Protein AF-A0A4R4ZKC3-F1 (afdb_monomer_lite)

Foldseek 3Di:
DQDVVVVVVLCVVLVQALVSLCVQLDDVCSVCVVVVNCPSLVVSLPPLRSNSQCCCAASVQHWDFPVSGPCPSCVVVQQWDDDPRTIGGPHHDHHDDD

Structure (mmCIF, N/CA/C/O backbone):
data_AF-A0A4R4ZKC3-F1
#
_entry.id   AF-A0A4R4ZKC3-F1
#
loop_
_atom_site.group_PDB
_atom_site.id
_atom_site.type_symbol
_atom_site.label_atom_id
_atom_site.label_alt_id
_atom_site.label_comp_id
_atom_site.label_asym_id
_atom_site.label_entity_id
_atom_site.label_seq_id
_atom_site.pdbx_PDB_ins_code
_atom_site.Cartn_x
_atom_site.Cartn_y
_atom_site.Cartn_z
_atom_site.occupancy
_atom_site.B_iso_or_equiv
_atom_site.auth_seq_id
_atom_site.auth_comp_id
_atom_site.auth_asym_id
_atom_site.auth_atom_id
_atom_site.pdbx_PDB_model_num
ATOM 1 N N . MET A 1 1 ? -15.388 -17.495 3.035 1.00 61.38 1 MET A N 1
ATOM 2 C CA . MET A 1 1 ? -13.996 -17.394 2.547 1.00 61.38 1 MET A CA 1
ATOM 3 C C . MET A 1 1 ? -13.845 -16.037 1.887 1.00 61.38 1 MET A C 1
ATOM 5 O O . MET A 1 1 ? -14.790 -15.651 1.205 1.00 61.38 1 MET A O 1
ATOM 9 N N . PRO A 1 2 ? -12.752 -15.300 2.125 1.00 78.38 2 PRO A N 1
ATOM 10 C CA . PRO A 1 2 ? -12.535 -14.017 1.463 1.00 78.38 2 PRO A CA 1
ATOM 11 C C . PRO A 1 2 ? -12.509 -14.174 -0.061 1.00 78.38 2 PRO A C 1
ATOM 13 O O . PRO A 1 2 ? -11.978 -15.157 -0.578 1.00 78.38 2 PRO A O 1
ATOM 16 N N . ASP A 1 3 ? -13.102 -13.218 -0.779 1.00 88.56 3 ASP A N 1
ATOM 17 C CA . ASP A 1 3 ? -13.127 -13.220 -2.243 1.00 88.56 3 ASP A CA 1
ATOM 18 C C . ASP A 1 3 ? -11.854 -12.566 -2.787 1.00 88.56 3 ASP A C 1
ATOM 20 O O . ASP A 1 3 ? -11.794 -11.355 -3.008 1.00 88.56 3 ASP A O 1
ATOM 24 N N . LEU A 1 4 ? -10.820 -13.378 -3.017 1.00 93.81 4 LEU A N 1
ATOM 25 C CA . LEU A 1 4 ? -9.533 -12.900 -3.535 1.00 93.81 4 LEU A CA 1
ATOM 26 C C . LEU A 1 4 ? -9.640 -12.223 -4.912 1.00 93.81 4 LEU A C 1
ATOM 28 O O . LEU A 1 4 ? -8.726 -11.495 -5.298 1.00 93.81 4 LEU A O 1
ATOM 32 N N . ARG A 1 5 ? -10.748 -12.393 -5.650 1.00 96.25 5 ARG A N 1
ATOM 33 C CA . ARG A 1 5 ? -10.978 -11.636 -6.892 1.00 96.25 5 ARG A CA 1
ATOM 34 C C . ARG A 1 5 ? -11.147 -10.145 -6.623 1.00 96.25 5 ARG A C 1
ATOM 36 O O . ARG A 1 5 ? -10.566 -9.355 -7.356 1.00 96.25 5 ARG A O 1
ATOM 43 N N . ARG A 1 6 ? -11.833 -9.766 -5.541 1.00 96.06 6 ARG A N 1
ATOM 44 C CA . ARG A 1 6 ? -11.978 -8.357 -5.144 1.00 96.06 6 ARG A CA 1
ATOM 45 C C . ARG A 1 6 ? -10.655 -7.750 -4.700 1.00 96.06 6 ARG A C 1
ATOM 47 O O . ARG A 1 6 ? -10.325 -6.639 -5.093 1.00 96.06 6 ARG A O 1
ATOM 54 N N . VAL A 1 7 ? -9.852 -8.517 -3.958 1.00 96.88 7 VAL A N 1
ATOM 55 C CA . VAL A 1 7 ? -8.474 -8.125 -3.621 1.00 96.88 7 VAL A CA 1
ATOM 56 C C . VAL A 1 7 ? -7.675 -7.873 -4.898 1.00 96.88 7 VAL A C 1
ATOM 58 O O . VAL A 1 7 ? -7.049 -6.828 -5.036 1.00 96.88 7 VAL A O 1
ATOM 61 N N . ARG A 1 8 ? -7.731 -8.796 -5.864 1.00 96.31 8 ARG A N 1
ATOM 62 C CA . ARG A 1 8 ? -7.050 -8.634 -7.151 1.00 96.31 8 ARG A CA 1
ATOM 63 C C . ARG A 1 8 ? -7.528 -7.387 -7.901 1.00 96.31 8 ARG A C 1
ATOM 65 O O . ARG A 1 8 ? -6.696 -6.650 -8.418 1.00 96.31 8 ARG A O 1
ATOM 72 N N . GLU A 1 9 ? -8.835 -7.153 -7.972 1.00 97.19 9 GLU A N 1
ATOM 73 C CA . GLU A 1 9 ? -9.423 -5.968 -8.609 1.00 97.19 9 GLU A CA 1
ATOM 74 C C . GLU A 1 9 ? -8.960 -4.669 -7.942 1.00 97.19 9 GLU A C 1
ATOM 76 O O . GLU A 1 9 ? -8.586 -3.737 -8.647 1.00 97.19 9 GLU A O 1
ATOM 81 N N . LEU A 1 10 ? -8.899 -4.629 -6.607 1.00 97.69 10 LEU A N 1
ATOM 82 C CA . LEU A 1 10 ? -8.373 -3.494 -5.847 1.00 97.69 10 LEU A CA 1
ATOM 83 C C . LEU A 1 10 ? -6.899 -3.239 -6.173 1.00 97.69 10 LEU A C 1
ATOM 85 O O . LEU A 1 10 ? -6.540 -2.115 -6.518 1.00 97.69 10 LEU A O 1
ATOM 89 N N . LEU A 1 11 ? -6.050 -4.269 -6.087 1.00 97.62 11 LEU A N 1
ATOM 90 C CA . LEU A 1 11 ? -4.614 -4.134 -6.353 1.00 97.62 11 LEU A CA 1
ATOM 91 C C . LEU A 1 11 ? -4.365 -3.645 -7.788 1.00 97.62 11 LEU A C 1
ATOM 93 O O . LEU A 1 11 ? -3.589 -2.715 -7.998 1.00 97.62 11 LEU A O 1
ATOM 97 N N . LEU A 1 12 ? -5.069 -4.214 -8.772 1.00 97.12 12 LEU A N 1
ATOM 98 C CA . LEU A 1 12 ? -4.954 -3.799 -10.172 1.00 97.12 12 LEU A CA 1
ATOM 99 C C . LEU A 1 12 ? -5.523 -2.400 -10.421 1.00 97.12 12 LEU A C 1
ATOM 101 O O . LEU A 1 12 ? -4.889 -1.607 -11.112 1.00 97.12 12 LEU A O 1
ATOM 105 N N . GLY A 1 13 ? -6.683 -2.077 -9.847 1.00 97.88 13 GLY A N 1
ATOM 106 C CA . GLY A 1 13 ? -7.311 -0.760 -9.969 1.00 97.88 13 GLY A CA 1
ATOM 107 C C . GLY A 1 13 ? -6.480 0.358 -9.336 1.00 97.88 13 GLY A C 1
ATOM 108 O O . GLY A 1 13 ? -6.498 1.485 -9.819 1.00 97.88 13 GLY A O 1
ATOM 109 N N . ALA A 1 14 ? -5.699 0.036 -8.304 1.00 97.75 14 ALA A N 1
ATOM 110 C CA . ALA A 1 14 ? -4.730 0.940 -7.694 1.00 97.75 14 ALA A CA 1
ATOM 111 C C . ALA A 1 14 ? -3.394 1.022 -8.455 1.00 97.75 14 ALA A C 1
ATOM 113 O O . ALA A 1 14 ? -2.511 1.766 -8.037 1.00 97.75 14 ALA A O 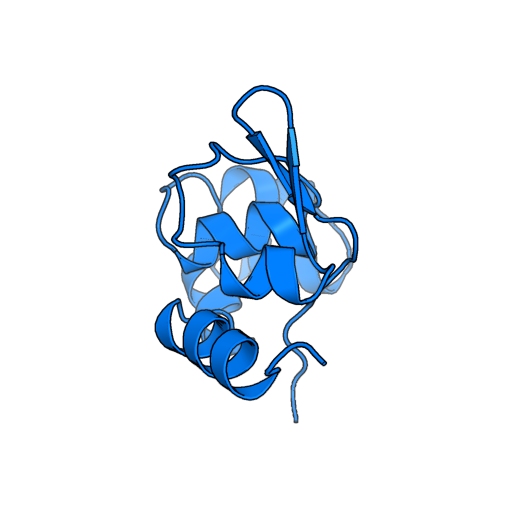1
ATOM 114 N N . GLY A 1 15 ? -3.213 0.255 -9.537 1.00 97.56 15 GLY A N 1
ATOM 115 C CA . GLY A 1 15 ? -1.961 0.197 -10.294 1.00 97.56 15 GLY A CA 1
ATOM 116 C C . GLY A 1 15 ? -0.836 -0.566 -9.588 1.00 97.56 15 GLY A C 1
ATOM 117 O O . GLY A 1 15 ? 0.316 -0.470 -10.012 1.00 97.56 15 GLY A O 1
ATOM 118 N N . TYR A 1 16 ? -1.139 -1.343 -8.541 1.00 97.62 16 TYR A N 1
ATOM 119 C CA . TYR A 1 16 ? -0.165 -2.117 -7.767 1.00 97.62 16 TYR A CA 1
ATOM 120 C C . TYR A 1 16 ? 0.320 -3.348 -8.544 1.00 97.62 16 TYR A C 1
ATOM 122 O O . TYR A 1 16 ? -0.068 -4.491 -8.314 1.00 97.62 16 TYR A O 1
ATOM 130 N N . THR A 1 17 ? 1.162 -3.064 -9.529 1.00 96.06 17 THR A N 1
ATOM 131 C CA . THR A 1 17 ? 1.781 -3.985 -10.482 1.00 96.06 17 THR A CA 1
ATOM 132 C C . THR A 1 17 ? 3.275 -3.689 -10.538 1.00 96.06 17 THR A C 1
ATOM 134 O O . THR A 1 17 ? 3.700 -2.616 -10.111 1.00 96.06 17 THR A O 1
ATOM 137 N N . VAL A 1 18 ? 4.089 -4.588 -11.099 1.00 94.38 18 VAL A N 1
ATOM 138 C CA . VAL A 1 18 ? 5.533 -4.321 -11.231 1.00 94.38 18 VAL A CA 1
ATOM 139 C C . VAL A 1 18 ? 5.790 -3.028 -12.014 1.00 94.38 18 VAL A C 1
ATOM 141 O O . VAL A 1 18 ? 6.584 -2.193 -11.583 1.00 94.38 18 VAL A O 1
ATOM 144 N N . GLY A 1 19 ? 5.074 -2.831 -13.126 1.00 94.25 19 GLY A N 1
ATOM 145 C CA . GLY A 1 19 ? 5.161 -1.616 -13.937 1.00 94.25 19 GLY A CA 1
ATOM 146 C C . GLY A 1 19 ? 4.742 -0.365 -13.166 1.00 94.25 19 GLY A C 1
ATOM 147 O O . GLY A 1 19 ? 5.514 0.586 -13.099 1.00 94.25 19 GLY A O 1
ATOM 148 N N . GLY A 1 20 ? 3.573 -0.393 -12.520 1.00 96.19 20 GLY A N 1
ATOM 149 C CA . GLY A 1 20 ? 3.058 0.761 -11.777 1.00 96.19 20 GLY A CA 1
ATOM 150 C C . GLY A 1 20 ? 3.920 1.141 -10.570 1.00 96.19 20 GLY A C 1
ATOM 151 O O . GLY A 1 20 ? 4.158 2.323 -10.335 1.00 96.19 20 GLY A O 1
ATOM 152 N N . VAL A 1 21 ? 4.468 0.159 -9.843 1.00 96.00 21 VAL A N 1
ATOM 153 C CA . VAL A 1 21 ? 5.413 0.429 -8.747 1.00 96.00 21 VAL A CA 1
ATOM 154 C C . VAL A 1 21 ? 6.715 1.027 -9.288 1.00 96.00 21 VAL A C 1
ATOM 156 O O . VAL A 1 21 ? 7.209 2.007 -8.738 1.00 96.00 21 VAL A O 1
ATOM 159 N N . ARG A 1 22 ? 7.275 0.493 -10.382 1.00 94.44 22 ARG A N 1
ATOM 160 C CA . ARG A 1 22 ? 8.496 1.052 -10.993 1.00 94.44 22 ARG A CA 1
ATOM 161 C C . ARG A 1 22 ? 8.292 2.467 -11.522 1.00 94.44 22 ARG A C 1
ATOM 163 O O . ARG A 1 22 ? 9.194 3.287 -11.382 1.00 94.44 22 ARG A O 1
ATOM 170 N N . GLU A 1 23 ? 7.138 2.748 -12.115 1.00 95.31 23 GLU A N 1
ATOM 171 C CA . GLU A 1 23 ? 6.783 4.086 -12.583 1.00 95.31 23 GLU A CA 1
ATOM 172 C C . GLU A 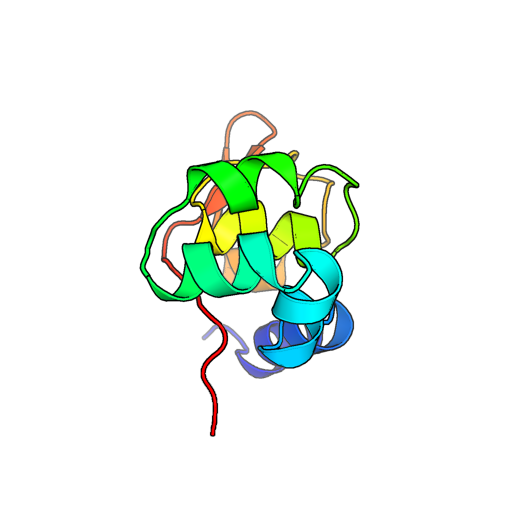1 23 ? 6.682 5.065 -11.408 1.00 95.31 23 GLU A C 1
ATOM 174 O O . GLU A 1 23 ? 7.336 6.106 -11.432 1.00 95.31 23 GLU A O 1
ATOM 179 N N . ALA A 1 24 ? 5.958 4.694 -10.346 1.00 95.88 24 ALA A N 1
ATOM 180 C CA . ALA A 1 24 ? 5.788 5.530 -9.159 1.00 95.88 24 ALA A CA 1
ATOM 181 C C . ALA A 1 24 ? 7.110 5.811 -8.426 1.00 95.88 24 ALA A C 1
ATOM 183 O O . ALA A 1 24 ? 7.348 6.925 -7.968 1.00 95.88 24 ALA A O 1
ATOM 184 N N . LEU A 1 25 ? 7.991 4.812 -8.317 1.00 95.88 25 LEU A N 1
ATOM 185 C CA . LEU A 1 25 ? 9.276 4.955 -7.626 1.00 95.88 25 LEU A CA 1
ATOM 186 C C . LEU A 1 25 ? 10.373 5.574 -8.511 1.00 95.88 25 LEU A C 1
ATOM 188 O O . LEU A 1 25 ? 11.371 6.092 -8.006 1.00 95.88 25 LEU A O 1
ATOM 192 N N . GLY A 1 26 ? 10.228 5.489 -9.832 1.00 95.25 26 GLY A N 1
ATOM 193 C CA . GLY A 1 26 ? 11.294 5.778 -10.782 1.00 95.25 26 GLY A CA 1
ATOM 194 C C . GLY A 1 26 ? 12.422 4.737 -10.762 1.00 95.25 26 GLY A C 1
ATOM 195 O O . GLY A 1 26 ? 12.515 3.861 -9.898 1.00 95.25 26 GLY A O 1
ATOM 196 N N . ALA A 1 27 ? 13.333 4.848 -11.733 1.00 91.50 27 ALA A N 1
ATOM 197 C CA . ALA A 1 27 ? 14.364 3.836 -11.989 1.00 91.50 27 ALA A CA 1
ATOM 198 C C . ALA A 1 27 ? 15.293 3.574 -10.789 1.00 91.50 27 ALA A C 1
ATOM 200 O O . ALA A 1 27 ? 15.651 2.429 -10.518 1.00 91.50 27 ALA A O 1
ATOM 201 N N . VAL A 1 28 ? 15.671 4.626 -10.053 1.00 92.88 28 VAL A N 1
ATOM 202 C CA . VAL A 1 28 ? 16.614 4.511 -8.929 1.00 92.88 28 VAL A CA 1
ATOM 203 C C . VAL A 1 28 ? 15.966 3.812 -7.737 1.00 92.88 28 VAL A C 1
ATOM 205 O O . VAL A 1 28 ? 16.494 2.807 -7.266 1.00 92.88 28 VAL A O 1
ATOM 208 N N . ALA A 1 29 ? 14.825 4.312 -7.250 1.00 93.56 29 ALA A N 1
ATOM 209 C CA . ALA A 1 29 ? 14.187 3.734 -6.072 1.00 93.56 29 ALA A CA 1
ATOM 210 C C . ALA A 1 29 ? 13.532 2.380 -6.374 1.00 93.56 29 ALA A C 1
ATOM 212 O O . ALA A 1 29 ? 13.602 1.489 -5.533 1.00 93.56 29 ALA A O 1
ATOM 213 N N . GLY A 1 30 ? 12.993 2.178 -7.582 1.00 90.69 30 GLY A N 1
ATOM 214 C CA . GLY A 1 30 ? 12.508 0.869 -8.022 1.00 90.69 30 GLY A CA 1
ATOM 215 C C . GLY A 1 30 ? 13.629 -0.170 -8.120 1.00 90.69 30 GLY A C 1
ATOM 216 O O . GLY A 1 30 ? 13.468 -1.297 -7.657 1.00 90.69 30 GLY A O 1
ATOM 217 N N . GLY A 1 31 ? 14.796 0.212 -8.655 1.00 89.69 31 GLY A N 1
ATOM 218 C CA . GLY A 1 31 ? 15.966 -0.666 -8.706 1.00 89.69 31 GLY A CA 1
ATOM 219 C C . GLY A 1 31 ? 16.540 -0.992 -7.324 1.00 89.69 31 GLY A C 1
ATOM 220 O O . GLY A 1 31 ? 16.980 -2.115 -7.101 1.00 89.69 31 GLY A O 1
ATOM 221 N N . ALA A 1 32 ? 16.529 -0.029 -6.399 1.00 91.00 32 ALA A N 1
ATOM 222 C CA . ALA A 1 32 ? 16.928 -0.229 -5.007 1.00 91.00 32 ALA A CA 1
ATOM 223 C C . ALA A 1 32 ? 15.967 -1.183 -4.277 1.00 91.00 32 ALA A C 1
ATOM 225 O O . ALA A 1 32 ? 16.405 -2.159 -3.670 1.00 91.00 32 ALA A O 1
ATOM 226 N N . LEU A 1 33 ? 14.656 -0.967 -4.412 1.00 90.25 33 LEU A N 1
ATOM 227 C CA . LEU A 1 33 ? 13.644 -1.810 -3.777 1.00 90.25 33 LEU A CA 1
ATOM 228 C C . LEU A 1 33 ? 13.692 -3.261 -4.271 1.00 90.25 33 LEU A C 1
ATOM 230 O O . LEU A 1 33 ? 13.542 -4.176 -3.470 1.00 90.25 33 LEU A O 1
ATOM 234 N N . ALA A 1 34 ? 13.987 -3.481 -5.556 1.00 86.25 34 ALA A N 1
ATOM 235 C CA . ALA A 1 34 ? 14.208 -4.820 -6.110 1.00 86.25 34 ALA A CA 1
ATOM 236 C C . ALA A 1 34 ? 15.412 -5.564 -5.489 1.00 86.25 34 ALA A C 1
ATOM 238 O O . ALA A 1 34 ? 15.568 -6.761 -5.709 1.00 86.25 34 ALA A O 1
ATOM 239 N N . ARG A 1 35 ? 16.269 -4.865 -4.731 1.00 89.62 35 ARG A N 1
ATOM 240 C CA . ARG A 1 35 ? 17.375 -5.422 -3.935 1.00 89.62 35 ARG A CA 1
ATOM 241 C C . ARG A 1 35 ? 17.128 -5.298 -2.424 1.00 89.62 35 ARG A C 1
ATOM 243 O O . ARG A 1 35 ? 18.085 -5.262 -1.656 1.00 89.62 35 ARG A O 1
ATOM 250 N N . ASP A 1 36 ? 15.868 -5.161 -2.008 1.00 88.69 36 ASP A N 1
ATOM 251 C CA . ASP A 1 36 ? 15.442 -4.943 -0.616 1.00 88.69 36 ASP A CA 1
ATOM 252 C C . ASP A 1 36 ? 16.005 -3.663 0.047 1.00 88.69 36 ASP A C 1
ATOM 254 O O . ASP A 1 36 ? 15.951 -3.489 1.268 1.00 88.69 36 ASP A O 1
ATOM 258 N N . GLU A 1 37 ? 16.501 -2.699 -0.734 1.00 93.00 37 GLU A N 1
ATOM 259 C CA . GLU A 1 37 ? 16.940 -1.399 -0.221 1.00 93.00 37 GLU A CA 1
ATOM 260 C C . GLU A 1 37 ? 15.726 -0.460 -0.073 1.00 93.00 37 GLU A C 1
ATOM 262 O O . GLU A 1 37 ? 15.325 0.246 -0.999 1.00 93.00 37 GLU A O 1
ATOM 267 N N . ILE A 1 38 ? 15.126 -0.432 1.119 1.00 93.12 38 ILE A N 1
ATOM 268 C CA . ILE A 1 38 ? 13.833 0.240 1.352 1.00 93.12 38 ILE A CA 1
ATOM 269 C C . ILE A 1 38 ? 13.898 1.774 1.462 1.00 93.12 38 ILE A C 1
ATOM 271 O O . ILE A 1 38 ? 12.894 2.451 1.247 1.00 93.12 38 ILE A O 1
ATOM 275 N N . VAL A 1 39 ? 15.053 2.363 1.799 1.00 94.81 39 VAL A N 1
ATOM 276 C CA . VAL A 1 39 ? 15.155 3.808 2.103 1.00 94.81 39 VAL A CA 1
ATOM 277 C C . VAL A 1 39 ? 14.832 4.704 0.896 1.00 94.81 39 VAL A C 1
ATOM 279 O O . VAL A 1 39 ? 14.066 5.657 1.064 1.00 94.81 39 VAL A O 1
ATOM 282 N N . PRO A 1 40 ? 15.352 4.445 -0.321 1.00 94.12 40 PRO A N 1
ATOM 283 C CA . PRO A 1 40 ? 14.959 5.204 -1.507 1.00 94.12 40 PRO A CA 1
ATOM 284 C C . PRO A 1 40 ? 13.460 5.095 -1.804 1.00 94.12 40 PRO A C 1
ATOM 286 O O . PRO A 1 40 ? 12.827 6.097 -2.131 1.00 94.12 40 PRO A O 1
ATOM 289 N N . ALA A 1 41 ? 12.878 3.906 -1.628 1.00 94.19 41 ALA A N 1
ATOM 290 C CA . ALA A 1 41 ? 11.459 3.672 -1.869 1.00 94.19 41 ALA A CA 1
ATOM 291 C C . ALA A 1 41 ? 10.560 4.393 -0.855 1.00 94.19 41 ALA A C 1
ATOM 293 O O . ALA A 1 41 ? 9.555 4.978 -1.246 1.00 94.19 41 ALA A O 1
ATOM 294 N N . LEU A 1 42 ? 10.953 4.445 0.424 1.00 95.00 42 LEU A N 1
ATOM 295 C CA . LEU A 1 42 ? 10.244 5.212 1.458 1.00 95.00 42 LEU A CA 1
ATOM 296 C C . LEU A 1 42 ? 10.162 6.706 1.138 1.00 95.00 42 LEU A C 1
ATOM 298 O O . LEU A 1 42 ? 9.164 7.343 1.475 1.00 95.00 42 LEU A O 1
ATOM 302 N N . ARG A 1 43 ? 11.211 7.260 0.517 1.00 93.12 43 ARG A N 1
ATOM 303 C CA . ARG A 1 43 ? 11.247 8.666 0.090 1.00 93.12 43 ARG A CA 1
ATOM 304 C C . ARG A 1 43 ? 10.410 8.911 -1.160 1.00 93.12 43 ARG A C 1
ATOM 306 O O . ARG A 1 43 ? 9.772 9.951 -1.246 1.00 93.12 43 ARG A O 1
ATOM 313 N N . ALA A 1 44 ? 10.442 7.982 -2.113 1.00 95.12 44 ALA A N 1
ATOM 314 C CA . ALA A 1 44 ? 9.720 8.115 -3.373 1.00 95.12 44 ALA A CA 1
ATOM 315 C C . ALA A 1 44 ? 8.207 7.898 -3.206 1.00 95.12 44 ALA A C 1
ATOM 317 O O . ALA A 1 44 ? 7.433 8.646 -3.783 1.00 95.12 44 ALA A O 1
ATOM 318 N N . ALA A 1 45 ? 7.783 6.941 -2.373 1.00 94.44 45 ALA A N 1
ATOM 319 C CA . ALA A 1 45 ? 6.373 6.645 -2.113 1.00 94.44 45 ALA A CA 1
ATOM 320 C C . ALA A 1 45 ? 5.784 7.573 -1.035 1.00 94.44 45 ALA A C 1
ATOM 322 O O . ALA A 1 45 ? 5.415 7.123 0.053 1.00 94.44 45 ALA A O 1
ATOM 323 N N . GLY A 1 46 ? 5.761 8.878 -1.304 1.00 91.50 46 GLY A N 1
ATOM 324 C CA . GLY A 1 46 ? 5.280 9.911 -0.378 1.00 91.50 46 GLY A CA 1
ATOM 325 C C . GLY A 1 46 ? 4.081 10.713 -0.887 1.00 91.50 46 GLY A C 1
ATOM 326 O O . GLY A 1 46 ? 3.500 11.468 -0.112 1.00 91.50 46 GLY A O 1
ATOM 327 N N . GLY A 1 47 ? 3.706 10.562 -2.160 1.00 90.50 47 GLY A N 1
ATOM 328 C CA . GLY A 1 47 ? 2.685 11.372 -2.828 1.00 90.50 47 GLY A CA 1
ATOM 329 C C . GLY A 1 47 ? 1.238 11.009 -2.490 1.00 90.50 47 GLY A C 1
ATOM 330 O O . GLY A 1 47 ? 0.335 11.796 -2.766 1.00 90.50 47 GLY A O 1
ATOM 331 N N . GLY A 1 48 ? 1.002 9.853 -1.862 1.00 94.12 48 GLY A N 1
ATOM 332 C CA . GLY A 1 48 ? -0.329 9.424 -1.422 1.00 94.12 48 GLY A CA 1
ATOM 333 C C . GLY A 1 48 ? -1.227 8.872 -2.533 1.00 94.12 48 GLY A C 1
ATOM 334 O O . GLY A 1 48 ? -2.407 8.626 -2.288 1.00 94.12 48 GLY A O 1
ATOM 335 N N . SER A 1 49 ? -0.699 8.641 -3.739 1.00 97.62 49 SER A N 1
ATOM 336 C CA . SER A 1 49 ? -1.438 7.904 -4.769 1.00 97.62 49 SER A CA 1
ATOM 337 C C . SER A 1 49 ? -1.724 6.460 -4.315 1.00 97.62 49 SER A C 1
ATOM 339 O O . SER A 1 49 ? -0.979 5.914 -3.495 1.00 97.62 49 SER A O 1
ATOM 341 N N . PRO A 1 50 ? -2.762 5.786 -4.846 1.00 98.12 50 PRO A N 1
ATOM 342 C CA . PRO A 1 50 ? -3.099 4.422 -4.430 1.00 98.12 50 PRO A CA 1
ATOM 343 C C . PRO A 1 50 ? -1.940 3.417 -4.549 1.00 98.12 50 PRO A C 1
ATOM 345 O O . PRO A 1 50 ? -1.747 2.598 -3.650 1.00 98.12 50 PRO A O 1
ATOM 348 N N . VAL A 1 51 ? -1.126 3.504 -5.611 1.00 98.06 51 VAL A N 1
ATOM 349 C CA . VAL A 1 51 ? 0.059 2.646 -5.786 1.00 98.06 51 VAL A CA 1
ATOM 350 C C . VAL A 1 51 ? 1.126 2.929 -4.729 1.00 98.06 51 VAL A C 1
ATOM 352 O O . VAL A 1 51 ? 1.727 1.992 -4.204 1.00 98.06 51 VAL A O 1
ATOM 355 N N . GLU A 1 52 ? 1.339 4.193 -4.354 1.00 98.12 52 GLU A N 1
ATOM 356 C CA . GLU A 1 52 ? 2.275 4.562 -3.290 1.00 98.12 52 GLU A CA 1
ATOM 357 C C . GLU A 1 52 ? 1.763 4.104 -1.924 1.00 98.12 52 GLU A C 1
ATOM 359 O O . GLU A 1 52 ? 2.532 3.536 -1.154 1.00 98.12 52 GLU A O 1
ATOM 364 N N . VAL A 1 53 ? 0.466 4.274 -1.638 1.00 98.31 53 VAL A N 1
ATOM 365 C CA . VAL A 1 53 ? -0.174 3.799 -0.400 1.00 98.31 53 VAL A CA 1
ATOM 366 C C . VAL A 1 53 ? 0.003 2.290 -0.248 1.00 98.31 53 VAL A C 1
ATOM 368 O O . VAL A 1 53 ? 0.457 1.831 0.798 1.00 98.31 53 VAL A O 1
ATOM 371 N N . LEU A 1 54 ? -0.280 1.514 -1.298 1.00 98.38 54 LEU A N 1
ATOM 372 C CA . LEU A 1 54 ? -0.097 0.061 -1.278 1.00 98.38 54 LEU A CA 1
ATOM 373 C C . LEU A 1 54 ? 1.381 -0.349 -1.232 1.00 98.38 54 LEU A C 1
ATOM 375 O O . LEU A 1 54 ? 1.717 -1.324 -0.565 1.00 98.38 54 LEU A O 1
ATOM 379 N N . THR A 1 55 ? 2.280 0.409 -1.867 1.00 97.69 55 THR A N 1
ATOM 380 C CA . THR A 1 55 ? 3.733 0.178 -1.770 1.00 97.69 55 THR A CA 1
ATOM 381 C C . THR A 1 55 ? 4.225 0.376 -0.342 1.00 97.69 55 THR A C 1
ATOM 383 O O . THR A 1 55 ? 4.945 -0.480 0.177 1.00 97.69 55 THR A O 1
ATOM 386 N N . ARG A 1 56 ? 3.796 1.456 0.323 1.00 97.81 56 ARG A N 1
ATOM 387 C CA . ARG A 1 56 ? 4.093 1.710 1.737 1.00 97.81 56 ARG A CA 1
ATOM 388 C C . ARG A 1 56 ? 3.543 0.605 2.628 1.00 97.81 56 ARG A C 1
ATOM 390 O O . ARG A 1 56 ? 4.303 0.042 3.410 1.00 97.81 56 ARG A O 1
ATOM 397 N N . LEU A 1 57 ? 2.262 0.280 2.465 1.00 98.31 57 LEU A N 1
ATOM 398 C CA . LEU A 1 57 ? 1.564 -0.706 3.280 1.00 98.31 57 LEU A CA 1
ATOM 399 C C . LEU A 1 57 ? 2.187 -2.098 3.138 1.00 98.31 57 LEU A C 1
ATOM 401 O O . LEU A 1 57 ? 2.626 -2.675 4.127 1.00 98.31 57 LEU A O 1
ATOM 405 N N . PHE A 1 58 ? 2.241 -2.642 1.921 1.00 97.94 58 PHE A N 1
ATOM 406 C CA . PHE A 1 58 ? 2.558 -4.053 1.710 1.00 97.94 58 PHE A CA 1
ATOM 407 C C . PHE A 1 58 ? 4.036 -4.346 1.481 1.00 97.94 58 PHE A 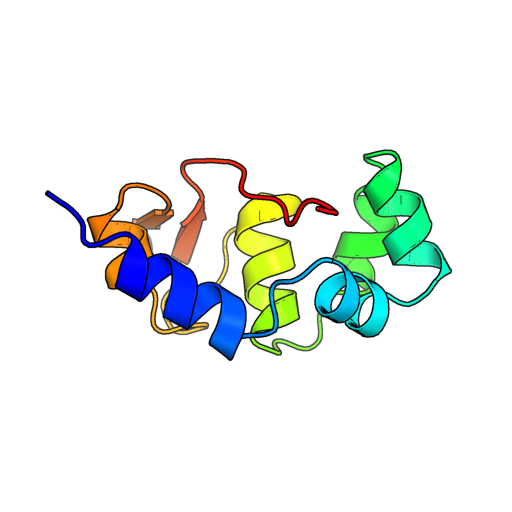C 1
ATOM 409 O O . PHE A 1 58 ? 4.534 -5.332 2.022 1.00 97.94 58 PHE A O 1
ATOM 416 N N . TRP A 1 59 ? 4.764 -3.526 0.723 1.00 95.50 59 TRP A N 1
ATOM 417 C CA . TRP A 1 59 ? 6.175 -3.823 0.454 1.00 95.50 59 TRP A CA 1
ATOM 418 C C . TRP A 1 59 ? 7.069 -3.252 1.555 1.00 95.50 59 TRP A C 1
ATOM 420 O O . TRP A 1 59 ? 7.862 -3.972 2.168 1.00 95.50 59 TRP A O 1
ATOM 430 N N . LEU A 1 60 ? 6.889 -1.963 1.859 1.00 95.88 60 LEU A N 1
ATOM 431 C CA . LEU A 1 60 ? 7.701 -1.249 2.848 1.00 95.88 60 LEU A CA 1
ATOM 432 C C . LEU A 1 60 ? 7.256 -1.513 4.292 1.00 95.88 60 LEU A C 1
ATOM 434 O O . LEU A 1 60 ? 7.983 -1.142 5.210 1.00 95.88 60 LEU A O 1
ATOM 438 N N . GLN A 1 61 ? 6.108 -2.177 4.488 1.00 96.75 61 GLN A N 1
ATOM 439 C CA . GLN A 1 61 ? 5.564 -2.553 5.799 1.00 96.75 61 GLN A CA 1
ATOM 440 C C . GLN A 1 61 ? 5.381 -1.344 6.734 1.00 96.75 61 GLN A C 1
ATOM 442 O O . GLN A 1 61 ? 5.608 -1.419 7.940 1.00 96.75 61 GLN A O 1
ATOM 447 N N . VAL A 1 62 ? 4.972 -0.209 6.164 1.00 97.56 62 VAL A N 1
ATOM 448 C CA . VAL A 1 62 ? 4.699 1.031 6.890 1.00 97.56 62 VAL A CA 1
ATOM 449 C C . VAL A 1 62 ? 3.188 1.226 7.000 1.00 97.56 62 VAL A C 1
ATOM 451 O O . VAL A 1 62 ? 2.524 1.286 5.962 1.00 97.56 62 VAL A O 1
ATOM 454 N N . PRO A 1 63 ? 2.637 1.362 8.222 1.00 98.00 63 PRO A N 1
ATOM 455 C CA . PRO A 1 63 ? 1.236 1.713 8.413 1.00 98.00 63 PRO A CA 1
ATOM 456 C C . PRO A 1 63 ? 0.854 2.992 7.662 1.00 98.00 63 PRO A C 1
ATOM 458 O O . PRO A 1 63 ? 1.655 3.919 7.518 1.00 98.00 63 PRO A O 1
ATOM 461 N N . VAL A 1 64 ? -0.382 3.037 7.181 1.00 98.19 64 VAL A N 1
ATOM 462 C CA . VAL A 1 64 ? -0.967 4.204 6.505 1.00 98.19 64 VAL A CA 1
ATOM 463 C C . VAL A 1 64 ? -2.263 4.592 7.205 1.00 98.19 64 VAL A C 1
ATOM 465 O O . VAL A 1 64 ? -2.824 3.793 7.945 1.00 98.19 64 VAL A O 1
ATOM 468 N N . GLU A 1 65 ? -2.775 5.795 6.966 1.00 97.88 65 GLU A N 1
ATOM 469 C CA . GLU A 1 65 ? -4.091 6.198 7.479 1.00 97.88 65 GLU A CA 1
ATOM 470 C C . GLU A 1 65 ? -5.180 5.211 7.024 1.00 97.88 65 GLU A C 1
ATOM 472 O O . GLU A 1 65 ? -5.217 4.819 5.855 1.00 97.88 65 GLU A O 1
ATOM 477 N N . ALA A 1 66 ? -6.104 4.825 7.910 1.00 96.25 66 ALA A N 1
ATOM 478 C CA . ALA A 1 66 ? -7.133 3.826 7.592 1.00 96.25 66 ALA A CA 1
ATOM 479 C C . ALA A 1 66 ? -8.047 4.222 6.414 1.00 96.25 66 ALA A C 1
ATOM 481 O O . ALA A 1 66 ? -8.632 3.358 5.763 1.00 96.25 66 ALA A O 1
ATOM 482 N N . GLY A 1 67 ? -8.153 5.524 6.126 1.00 95.88 67 GLY A N 1
ATOM 483 C CA . GLY A 1 67 ? -8.899 6.075 4.992 1.00 95.88 67 GLY A CA 1
ATOM 484 C C . GLY A 1 67 ? -8.079 6.295 3.717 1.00 95.88 67 GLY A C 1
ATOM 485 O O . GLY A 1 67 ? -8.639 6.767 2.732 1.00 95.88 67 GLY A O 1
ATOM 486 N N . ALA A 1 68 ? -6.778 5.975 3.705 1.00 96.75 68 ALA A N 1
ATOM 487 C CA . ALA A 1 68 ? -5.907 6.207 2.548 1.00 96.75 68 ALA A CA 1
ATOM 488 C C . ALA A 1 68 ? -6.299 5.364 1.319 1.00 96.75 68 ALA A C 1
ATOM 490 O O . ALA A 1 68 ? -5.992 5.733 0.187 1.00 96.75 68 ALA A O 1
ATOM 491 N N . ILE A 1 69 ? -6.979 4.234 1.533 1.00 96.62 69 ILE A N 1
ATOM 492 C CA . ILE A 1 69 ? -7.536 3.384 0.479 1.00 96.62 69 ILE A CA 1
ATOM 493 C C . ILE A 1 69 ? -8.745 2.604 1.013 1.00 96.62 69 ILE A C 1
ATOM 495 O O . ILE A 1 69 ? -8.827 2.305 2.203 1.00 96.62 69 ILE A O 1
ATOM 499 N N . ALA A 1 70 ? -9.683 2.237 0.139 1.00 96.31 70 ALA A N 1
ATOM 500 C CA . ALA A 1 70 ? -10.821 1.389 0.493 1.00 96.31 70 ALA A CA 1
ATOM 501 C C . ALA A 1 70 ? -10.369 -0.059 0.787 1.00 96.31 70 ALA A C 1
ATOM 503 O O . ALA A 1 70 ? -10.445 -0.936 -0.066 1.00 96.31 70 ALA A O 1
ATOM 504 N N . ALA A 1 71 ? -9.880 -0.315 2.003 1.00 95.88 71 ALA A N 1
ATOM 505 C CA . ALA A 1 71 ? -9.180 -1.550 2.371 1.00 95.88 71 ALA A CA 1
ATOM 506 C C . ALA A 1 71 ? -10.075 -2.703 2.864 1.00 95.88 71 ALA A C 1
ATOM 508 O O . ALA A 1 71 ? -9.559 -3.705 3.357 1.00 95.88 71 ALA A O 1
ATOM 509 N N . GLY A 1 72 ? -11.403 -2.592 2.746 1.00 96.75 72 GLY A N 1
ATOM 510 C CA . GLY A 1 72 ? -12.342 -3.578 3.300 1.00 96.75 72 GLY A CA 1
ATOM 511 C C . GLY A 1 72 ? -12.067 -5.011 2.834 1.00 96.75 72 GLY A C 1
ATOM 512 O O . GLY A 1 72 ? -12.030 -5.928 3.653 1.00 96.75 72 GLY A O 1
ATOM 513 N N . ASP A 1 73 ? -11.784 -5.196 1.542 1.00 97.19 73 ASP A N 1
ATOM 514 C CA . ASP A 1 73 ? -11.461 -6.515 0.985 1.00 97.19 73 ASP A CA 1
ATOM 515 C C . ASP A 1 73 ? -10.074 -7.023 1.425 1.00 97.19 73 ASP A C 1
ATOM 517 O O . ASP A 1 73 ? -9.896 -8.227 1.608 1.00 97.19 73 ASP A O 1
ATOM 521 N N . LEU A 1 74 ? -9.105 -6.128 1.667 1.00 97.69 74 LEU A N 1
ATOM 522 C CA . LEU A 1 74 ? -7.782 -6.490 2.200 1.00 97.69 74 LEU A CA 1
ATOM 523 C C . LEU A 1 74 ? -7.890 -6.999 3.643 1.00 97.69 74 LEU A C 1
ATOM 525 O O . LEU A 1 74 ? -7.270 -8.005 3.993 1.00 97.69 74 LEU A O 1
ATOM 529 N N . VAL A 1 75 ? -8.711 -6.331 4.459 1.00 97.62 75 VAL A N 1
ATOM 530 C CA . VAL A 1 75 ? -8.974 -6.719 5.852 1.00 97.62 75 VAL A CA 1
ATOM 531 C C . VAL A 1 75 ? -9.757 -8.025 5.916 1.00 97.62 75 VAL A C 1
ATOM 533 O O . VAL A 1 75 ? -9.368 -8.943 6.633 1.00 97.62 75 VAL A O 1
ATOM 536 N N . ALA A 1 76 ? -10.816 -8.161 5.114 1.00 97.00 76 ALA A N 1
ATOM 537 C CA . ALA A 1 76 ? -11.589 -9.400 5.039 1.00 97.00 76 ALA A CA 1
ATOM 538 C C . ALA A 1 76 ? -10.732 -10.601 4.595 1.00 97.00 76 ALA A C 1
ATOM 540 O O . ALA A 1 76 ? -10.986 -11.729 5.021 1.00 97.00 76 ALA A O 1
ATOM 541 N N . ALA A 1 77 ? -9.714 -10.363 3.760 1.00 96.69 77 ALA A N 1
ATOM 542 C CA . ALA A 1 77 ? -8.747 -11.366 3.321 1.00 96.69 77 ALA A CA 1
ATOM 543 C C . ALA A 1 77 ? -7.617 -11.656 4.324 1.00 96.69 77 ALA A C 1
ATOM 545 O O . ALA A 1 77 ? -6.823 -12.560 4.072 1.00 96.69 77 ALA A O 1
ATOM 546 N N . GLY A 1 78 ? -7.537 -10.929 5.443 1.00 97.06 78 GLY A N 1
ATOM 547 C CA . GLY A 1 78 ? -6.468 -11.086 6.433 1.00 97.06 78 GLY A CA 1
ATOM 548 C C . GLY A 1 78 ? -5.102 -10.585 5.954 1.00 97.06 78 GLY A C 1
ATOM 549 O O . GLY A 1 78 ? -4.081 -10.969 6.516 1.00 97.06 78 GLY A O 1
ATOM 550 N N . LEU A 1 79 ? -5.065 -9.744 4.914 1.00 97.88 79 LEU A N 1
ATOM 551 C CA . LEU A 1 79 ? -3.828 -9.133 4.417 1.00 97.88 79 LEU A CA 1
ATOM 552 C C . LEU A 1 79 ? -3.429 -7.906 5.240 1.00 97.88 79 LEU A C 1
ATOM 554 O O . LEU A 1 79 ? -2.250 -7.560 5.310 1.00 97.88 79 LEU A O 1
ATOM 558 N N . ALA A 1 80 ? -4.412 -7.244 5.844 1.00 98.25 80 ALA A N 1
ATOM 559 C CA . ALA A 1 80 ? -4.233 -6.046 6.643 1.00 98.25 80 ALA A CA 1
ATOM 560 C C . ALA A 1 80 ? -5.240 -5.999 7.798 1.00 98.25 80 ALA A C 1
ATOM 562 O O . ALA A 1 80 ? -6.244 -6.709 7.796 1.00 98.25 80 ALA A O 1
ATOM 563 N N . GLU A 1 81 ? -4.997 -5.122 8.761 1.00 98.38 81 GLU A N 1
ATOM 564 C CA . GLU A 1 81 ?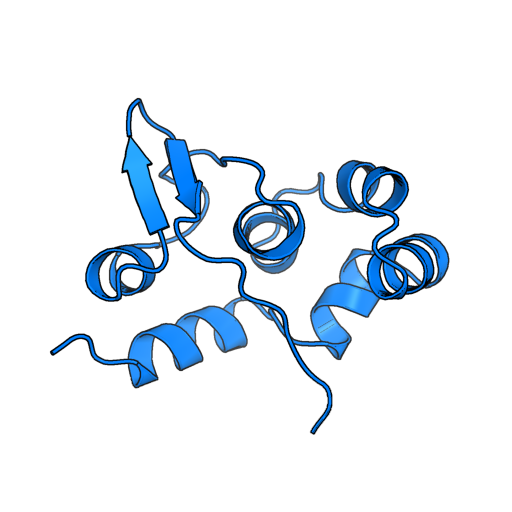 -5.920 -4.804 9.845 1.00 98.38 81 GLU A CA 1
ATOM 565 C C . GLU A 1 81 ? -6.044 -3.292 10.022 1.00 98.38 81 GLU A C 1
ATOM 567 O O . GLU A 1 81 ? -5.119 -2.543 9.705 1.00 98.38 81 GLU A O 1
ATOM 572 N N . VAL A 1 82 ? -7.182 -2.842 10.551 1.00 98.25 82 VAL A N 1
ATOM 573 C CA . VAL A 1 82 ? -7.347 -1.458 11.008 1.00 98.25 82 VAL A CA 1
ATOM 574 C C . VAL A 1 82 ? -7.165 -1.428 12.520 1.00 98.25 82 VAL A C 1
ATOM 576 O O . VAL A 1 82 ? -7.905 -2.091 13.245 1.00 98.25 82 VAL A O 1
ATOM 579 N N . SER A 1 83 ? -6.199 -0.648 12.996 1.00 96.38 83 SER A N 1
ATOM 580 C CA . SER A 1 83 ? -5.887 -0.504 14.417 1.00 96.38 83 SER A CA 1
ATOM 581 C C . SER A 1 83 ? -5.421 0.916 14.715 1.00 96.38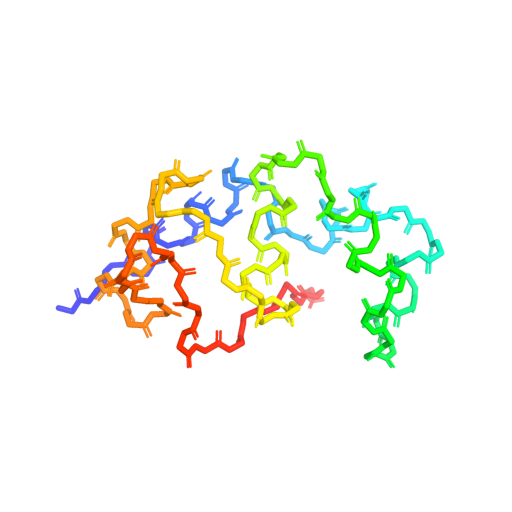 83 SER A C 1
ATOM 583 O O . SER A 1 83 ? -4.558 1.452 14.026 1.00 96.38 83 SER A O 1
ATOM 585 N N . GLY A 1 84 ? -6.013 1.554 15.729 1.00 94.94 84 GLY A N 1
ATOM 586 C CA . GLY A 1 84 ? -5.599 2.894 16.166 1.00 94.94 84 GLY A CA 1
ATOM 587 C C . GLY A 1 84 ? -5.737 4.003 15.112 1.00 94.94 84 GLY A C 1
ATOM 588 O O . GLY A 1 84 ? -5.018 4.989 15.197 1.00 94.94 84 GLY A O 1
ATOM 589 N N . GLY A 1 85 ? -6.632 3.854 14.129 1.00 96.69 85 GLY A N 1
ATOM 590 C CA . GLY A 1 85 ? -6.784 4.805 13.016 1.00 96.69 85 GLY A CA 1
ATOM 591 C C . GLY A 1 85 ? -5.858 4.537 11.826 1.00 96.69 85 GLY A C 1
ATOM 592 O O . GLY A 1 85 ? -5.993 5.182 10.791 1.00 96.69 85 GLY A O 1
ATOM 593 N N . GLU A 1 86 ? -4.986 3.537 11.929 1.00 98.12 86 GLU A N 1
ATOM 594 C CA . GLU A 1 86 ? -4.077 3.131 10.865 1.00 98.12 86 GLU A CA 1
ATOM 595 C C . GLU A 1 86 ? -4.525 1.814 10.230 1.00 98.12 86 GLU A C 1
ATOM 597 O O . GLU A 1 86 ? -5.067 0.929 10.892 1.00 98.12 86 GLU A O 1
ATOM 602 N N . LEU A 1 87 ? -4.243 1.663 8.942 1.00 98.56 87 LEU A N 1
ATOM 603 C CA . LEU A 1 87 ? -4.226 0.395 8.234 1.00 98.56 87 LEU A CA 1
ATOM 604 C C . LEU A 1 87 ? -2.808 -0.183 8.293 1.00 98.56 87 LEU A C 1
ATOM 606 O O . LEU A 1 87 ? -1.840 0.466 7.887 1.00 98.56 87 LEU A O 1
ATOM 610 N N . ARG A 1 88 ? -2.689 -1.414 8.787 1.00 98.62 88 ARG A N 1
ATOM 611 C CA . ARG A 1 88 ? -1.424 -2.125 9.000 1.00 98.62 88 ARG A CA 1
ATOM 612 C C . ARG A 1 88 ? -1.409 -3.406 8.187 1.00 98.62 88 ARG A C 1
ATOM 614 O O . ARG A 1 88 ? -2.394 -4.136 8.188 1.00 98.62 88 ARG A O 1
ATOM 621 N N . ALA A 1 89 ? -0.309 -3.688 7.498 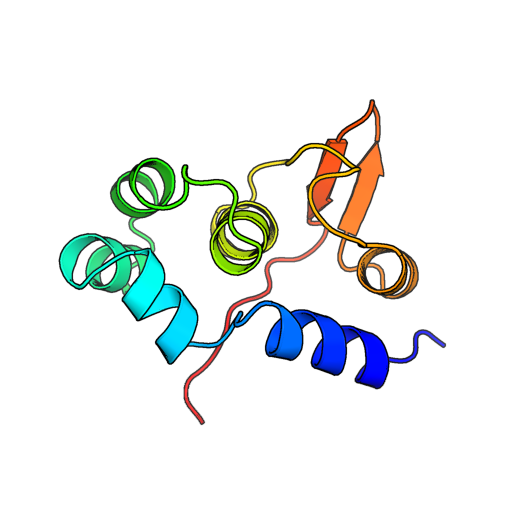1.00 98.38 89 ALA A N 1
ATOM 622 C CA . ALA A 1 89 ? -0.158 -4.950 6.788 1.00 98.38 89 ALA A CA 1
ATOM 623 C C . ALA A 1 89 ? 0.102 -6.086 7.785 1.00 98.38 89 ALA A C 1
ATOM 625 O O . ALA A 1 89 ? 0.935 -5.954 8.679 1.00 98.38 89 ALA A O 1
ATOM 626 N N . LEU A 1 90 ? -0.603 -7.202 7.607 1.00 98.25 90 LEU A N 1
ATOM 627 C CA . LEU A 1 90 ? -0.360 -8.454 8.330 1.00 98.25 90 LEU A CA 1
ATOM 628 C C . LEU A 1 90 ? 0.568 -9.384 7.543 1.00 98.25 90 LEU A C 1
ATOM 630 O O . LEU A 1 90 ? 1.241 -10.230 8.127 1.00 98.25 90 LEU A O 1
ATOM 634 N N . LEU A 1 91 ? 0.608 -9.218 6.218 1.00 97.50 91 LEU A N 1
ATOM 635 C CA . LEU A 1 91 ? 1.475 -9.952 5.304 1.00 97.50 91 LEU A CA 1
ATOM 636 C C . LEU A 1 91 ? 2.221 -8.981 4.386 1.00 97.50 91 LEU A C 1
ATOM 638 O O . LEU A 1 91 ? 1.699 -7.929 4.008 1.00 97.50 91 LEU A O 1
ATOM 642 N N . ARG A 1 92 ? 3.428 -9.369 3.965 1.00 95.69 92 ARG A N 1
ATOM 643 C CA . ARG A 1 92 ? 4.093 -8.741 2.822 1.00 95.69 92 ARG A CA 1
ATOM 644 C C . ARG A 1 92 ? 3.444 -9.252 1.540 1.00 95.69 92 ARG A C 1
ATOM 646 O O . ARG A 1 92 ? 3.357 -10.457 1.325 1.00 95.69 92 ARG A O 1
ATOM 653 N N . VAL A 1 93 ? 3.004 -8.322 0.702 1.00 95.75 93 VAL A N 1
ATOM 654 C CA . VAL A 1 93 ? 2.490 -8.594 -0.643 1.00 95.75 93 VAL A CA 1
ATOM 655 C C . VAL A 1 93 ? 3.347 -7.786 -1.601 1.00 95.75 93 VAL A C 1
ATOM 657 O O . VAL A 1 93 ? 3.542 -6.595 -1.388 1.00 95.75 93 VAL A O 1
ATOM 660 N N . GLU A 1 94 ? 3.875 -8.423 -2.635 1.00 93.81 94 GLU A N 1
ATOM 661 C CA . GLU A 1 94 ? 4.718 -7.766 -3.630 1.00 93.81 94 GLU A CA 1
ATOM 662 C C . GLU A 1 94 ? 4.261 -8.161 -5.039 1.00 93.81 94 GLU A C 1
ATOM 664 O O . GLU A 1 94 ? 3.891 -9.318 -5.265 1.00 93.81 94 GLU A O 1
ATOM 669 N N . PRO A 1 95 ? 4.228 -7.220 -5.999 1.00 92.62 95 PRO A N 1
ATOM 670 C CA . PRO A 1 95 ? 4.007 -7.564 -7.392 1.00 92.62 95 PRO A CA 1
ATOM 671 C C . PRO A 1 95 ? 5.191 -8.375 -7.923 1.00 92.62 95 PRO A C 1
ATOM 673 O O . PRO A 1 95 ? 6.340 -7.965 -7.771 1.00 92.62 95 PRO A O 1
ATOM 676 N N . LEU A 1 96 ? 4.905 -9.485 -8.597 1.00 88.62 96 LEU A N 1
ATOM 677 C CA . LEU A 1 96 ? 5.908 -10.311 -9.265 1.00 88.62 96 LEU A CA 1
ATOM 678 C C . LEU A 1 96 ? 5.761 -10.195 -10.783 1.00 88.62 96 LEU A C 1
ATOM 680 O O . LEU A 1 96 ? 4.649 -10.038 -11.296 1.00 88.62 96 LEU A O 1
ATOM 684 N N . GLU A 1 97 ? 6.892 -10.251 -11.489 1.00 81.25 97 GLU A N 1
ATOM 685 C CA . GLU A 1 97 ? 6.894 -10.446 -12.942 1.00 81.25 97 GLU A CA 1
ATOM 686 C C . GLU A 1 97 ? 6.326 -11.846 -13.236 1.00 81.25 97 GLU A C 1
ATOM 688 O O . GLU A 1 97 ? 6.521 -12.772 -12.442 1.00 81.25 97 GLU A O 1
ATOM 693 N N . ALA A 1 98 ? 5.584 -11.978 -14.337 1.00 68.56 98 ALA A N 1
ATOM 694 C CA . ALA A 1 98 ? 5.003 -13.252 -14.766 1.00 68.56 98 ALA A CA 1
ATOM 695 C C . ALA A 1 98 ? 6.039 -14.183 -15.411 1.00 68.56 98 ALA A C 1
ATOM 697 O O . ALA A 1 98 ? 6.990 -13.664 -16.042 1.00 68.56 98 ALA A O 1
#

InterPro domains:
  IPR055487 Domain of unknown function DUF7059 [PF23186] (14-89)

Secondary structure (DSSP, 8-state):
---HHHHHHHHHHTT-SHHHHHHHHHHHHHHHHTTT-HHHHHHHTTS--HHHHHIIIIIS---EETTSS--HHHHHTTSEEEETTEEEESS-------

Radius of gyration: 12.67 Å; chains: 1; bounding box: 31×29×31 Å

Organism: NCBI:txid705336

Sequence (98 aa):
MPDLRRVRELLLGAGYTVGGVREALGAVAGGALARDEIVPALRAAGGGSPVEVLTRLFWLQVPVEAGAIAAGDLVAAGLAEVSGGELRALLRVEPLEA

pLDDT: mean 94.62, std 5.55, range [61.38, 98.62]